Protein AF-A0A923YSR9-F1 (afdb_monomer)

Solvent-accessible surface area (backbone atoms only — not comparable to full-atom values): 3005 Å² total; per-residue (Å²): 142,59,64,67,61,51,50,53,48,50,50,50,51,53,50,51,45,47,45,27,39,76,72,64,73,44,66,85,66,55,72,68,60,51,53,52,51,50,50,51,44,55,49,52,43,68,76,37,74,90,107

Foldseek 3Di:
DPLVVVLVVLVVVLVVQCCCVVPVVHRPDDPVVSVVSVVVSVVSCVVCVVD

Sequence (51 aa):
MQILDTIQKLQNELNQHNYNYYVLDNATISDYDYDQKLQQLATLESAHPEF

Secondary structure (DSSP, 8-state):
--HHHHHHHHHHHHHHHHHHHHTSS--SS-HHHHHHHHHHHHHHHHH-TT-

pLDDT: mean 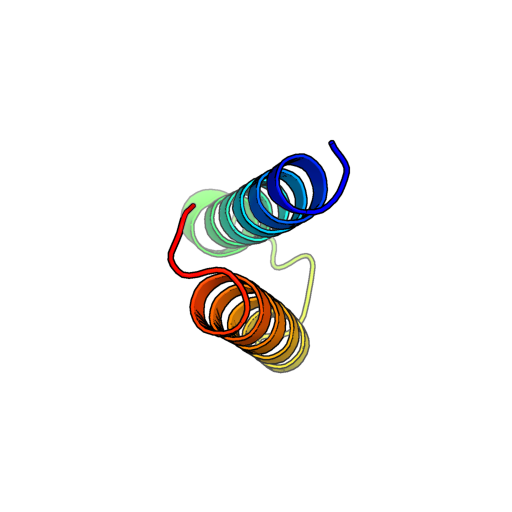90.07, std 7.02, range [54.88, 95.31]

Radius of gyration: 11.93 Å; Cα contacts (8 Å, |Δi|>4): 27; chains: 1; bounding box: 29×20×28 Å

Nearest PDB structures (foldseek):
  6kdu-assembly1_A  TM=8.829E-01  e=9.507E-03  Mycobacterium tuberculosis H37Rv
  6ksd-assembly1_A  TM=8.768E-01  e=8.331E-03  Mycobacterium tuberculosis H37Rv
  6lw8-assembly1_A  TM=8.799E-01  e=1.159E-02  Mycobacterium tuberculosis H37Rv
  6ksc-assembly1_A  TM=8.791E-01  e=1.159E-02  Mycobacterium tuberculosis H37Rv
  8jyd-assembly1_A  TM=8.735E-01  e=1.612E-02  Enterococcus faecalis V583

Mean predicted aligned error: 3.79 Å

Structure (mmCIF, N/CA/C/O backbone):
data_AF-A0A923YSR9-F1
#
_entry.id   AF-A0A923YSR9-F1
#
loop_
_atom_site.group_PDB
_atom_site.id
_atom_site.type_symbol
_atom_site.label_atom_id
_atom_site.label_alt_id
_atom_site.label_comp_id
_atom_site.label_asym_id
_atom_site.label_entity_id
_atom_site.label_seq_id
_atom_site.pdbx_PDB_ins_code
_atom_site.Cartn_x
_atom_site.Cartn_y
_atom_site.Cartn_z
_atom_site.occupancy
_atom_site.B_iso_or_equiv
_atom_site.auth_seq_id
_atom_site.auth_comp_id
_atom_site.auth_asym_id
_atom_site.auth_atom_id
_atom_site.pdbx_PDB_model_num
ATOM 1 N N . MET A 1 1 ? -12.461 13.927 10.139 1.00 54.88 1 MET A N 1
ATOM 2 C CA . MET A 1 1 ? -12.091 13.507 8.769 1.00 54.88 1 MET A CA 1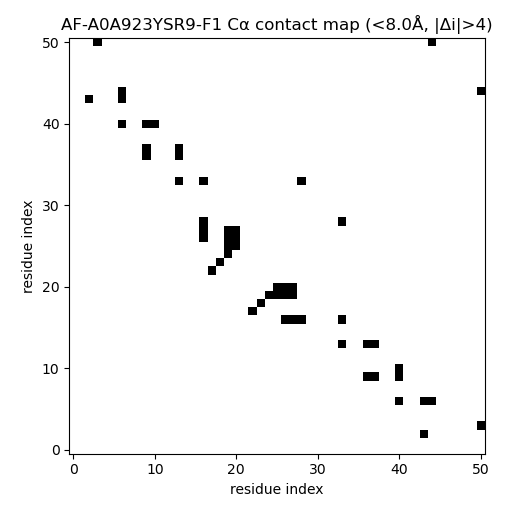
ATOM 3 C C . MET A 1 1 ? -10.583 13.268 8.710 1.00 54.88 1 MET A C 1
ATOM 5 O O . MET A 1 1 ? -9.861 14.183 8.354 1.00 54.88 1 MET A O 1
ATOM 9 N N . GLN A 1 2 ? -10.085 12.104 9.142 1.00 79.44 2 GLN A N 1
ATOM 10 C CA . GLN A 1 2 ? -8.636 11.799 9.088 1.00 79.44 2 GLN A CA 1
ATOM 11 C C . GLN A 1 2 ? -8.330 10.357 8.651 1.00 79.44 2 GLN A C 1
ATOM 13 O O . GLN A 1 2 ? -7.335 10.129 7.973 1.00 79.44 2 GLN A O 1
ATOM 18 N N . ILE A 1 3 ? -9.207 9.397 8.960 1.00 84.75 3 ILE A N 1
ATOM 19 C CA . ILE A 1 3 ? -9.027 7.992 8.571 1.00 84.75 3 ILE A CA 1
ATOM 20 C C . ILE A 1 3 ? -9.188 7.785 7.060 1.00 84.75 3 ILE A C 1
ATOM 22 O O . ILE A 1 3 ? -8.297 7.213 6.445 1.00 84.75 3 ILE A O 1
ATOM 26 N N . LEU A 1 4 ? -10.257 8.313 6.448 1.00 86.19 4 LEU A N 1
ATOM 27 C CA . LEU A 1 4 ? -10.480 8.193 5.000 1.00 86.19 4 LEU A CA 1
ATOM 28 C C . LEU A 1 4 ? -9.294 8.744 4.186 1.00 86.19 4 LEU A C 1
ATOM 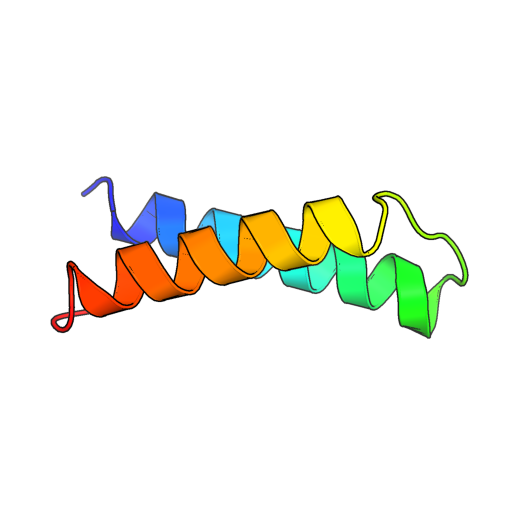30 O O . LEU A 1 4 ? -8.810 8.078 3.282 1.00 86.19 4 LEU A O 1
ATOM 34 N N . ASP A 1 5 ? -8.769 9.917 4.560 1.00 89.06 5 ASP A N 1
ATOM 35 C CA . ASP A 1 5 ? -7.584 10.517 3.921 1.00 89.06 5 ASP A CA 1
ATOM 36 C C . ASP A 1 5 ? -6.352 9.606 4.040 1.00 89.06 5 ASP A C 1
ATOM 38 O O . ASP A 1 5 ? -5.570 9.478 3.101 1.00 89.06 5 ASP A O 1
ATOM 42 N N . THR A 1 6 ? -6.208 8.919 5.174 1.00 89.56 6 THR A N 1
ATOM 43 C CA . THR A 1 6 ? -5.104 7.983 5.418 1.00 89.56 6 THR A CA 1
ATOM 44 C C . THR A 1 6 ? -5.235 6.725 4.558 1.00 89.56 6 THR A C 1
ATOM 46 O O . THR A 1 6 ? -4.260 6.321 3.925 1.00 89.56 6 THR A O 1
ATOM 49 N N . ILE A 1 7 ? -6.436 6.142 4.480 1.00 91.06 7 ILE A N 1
ATOM 50 C CA . ILE A 1 7 ? -6.751 4.987 3.621 1.00 91.06 7 ILE A CA 1
ATOM 51 C C . ILE A 1 7 ? -6.489 5.345 2.154 1.00 91.06 7 ILE A C 1
ATOM 53 O O . ILE A 1 7 ? -5.767 4.632 1.458 1.00 91.06 7 ILE A O 1
ATOM 57 N N . GLN A 1 8 ? -6.990 6.496 1.700 1.00 91.62 8 GLN A N 1
ATOM 58 C CA . GLN A 1 8 ? -6.798 6.964 0.327 1.00 91.62 8 GLN A CA 1
ATOM 59 C C . GLN A 1 8 ? -5.328 7.247 0.002 1.00 91.62 8 GLN A C 1
ATOM 61 O O . GLN A 1 8 ? -4.881 6.962 -1.111 1.00 91.62 8 GLN A O 1
ATOM 66 N N . LYS A 1 9 ? -4.553 7.789 0.949 1.0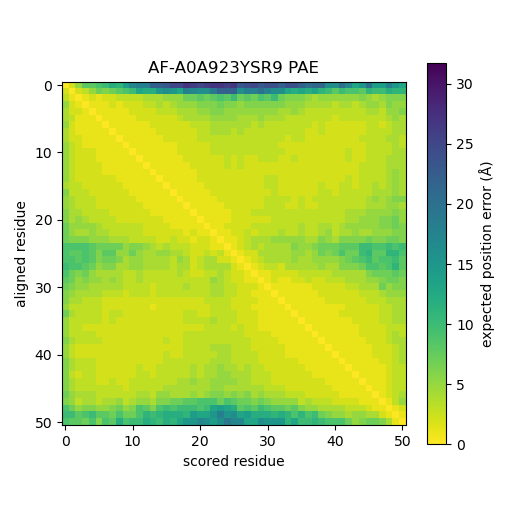0 92.56 9 LYS A N 1
ATOM 67 C CA . LYS A 1 9 ? -3.104 7.968 0.776 1.00 92.56 9 LYS A CA 1
ATOM 68 C C . LYS A 1 9 ? -2.383 6.635 0.642 1.00 92.56 9 LYS A C 1
ATOM 70 O O . LYS A 1 9 ? -1.632 6.472 -0.312 1.00 92.56 9 LYS A O 1
ATOM 75 N N . LEU A 1 10 ? -2.651 5.681 1.535 1.00 93.06 10 LEU A N 1
ATOM 76 C CA . LEU A 1 10 ? -2.068 4.337 1.473 1.00 93.06 10 LEU A CA 1
ATOM 77 C C . LEU A 1 10 ? -2.413 3.629 0.162 1.00 93.06 10 LEU A C 1
ATOM 79 O O . LEU A 1 10 ? -1.524 3.069 -0.473 1.00 93.06 10 LEU A O 1
ATOM 83 N N . GLN A 1 11 ? -3.666 3.710 -0.288 1.00 93.06 11 GLN A N 1
ATOM 84 C CA . GLN A 1 11 ? -4.072 3.158 -1.580 1.00 93.06 11 GLN A CA 1
ATOM 85 C C . GLN A 1 11 ? -3.333 3.812 -2.749 1.00 93.06 11 GLN A C 1
ATOM 87 O O . GLN A 1 11 ? -2.848 3.108 -3.631 1.00 93.06 11 GLN A O 1
ATOM 92 N N . ASN A 1 12 ? -3.230 5.144 -2.781 1.00 94.38 12 ASN A N 1
ATOM 93 C CA . ASN A 1 12 ? -2.493 5.829 -3.845 1.00 94.38 12 ASN A CA 1
ATOM 94 C C . ASN A 1 12 ? -1.012 5.448 -3.844 1.00 94.38 12 ASN A C 1
ATOM 96 O O . ASN A 1 12 ? -0.446 5.200 -4.904 1.00 94.38 12 ASN A O 1
ATOM 100 N N . GLU A 1 13 ? -0.402 5.355 -2.667 1.00 93.81 13 GLU A N 1
ATOM 101 C CA . GLU A 1 13 ? 1.004 4.993 -2.520 1.00 93.81 13 GLU A CA 1
ATOM 102 C C . GLU A 1 13 ? 1.263 3.554 -3.000 1.00 93.81 13 GLU A C 1
ATOM 104 O O . GLU A 1 13 ? 2.141 3.329 -3.832 1.00 93.81 13 GLU A O 1
ATOM 109 N N . LEU A 1 14 ? 0.430 2.591 -2.587 1.00 94.06 14 LEU A N 1
ATOM 110 C CA . LEU A 1 14 ? 0.487 1.204 -3.067 1.00 94.06 14 LEU A CA 1
ATOM 111 C C . LEU A 1 14 ? 0.276 1.112 -4.588 1.00 94.06 14 LEU A C 1
ATOM 113 O O . LEU A 1 14 ? 1.002 0.391 -5.270 1.00 94.06 14 LEU A O 1
ATOM 117 N N . ASN A 1 15 ? -0.671 1.871 -5.146 1.00 94.31 15 ASN A N 1
ATOM 118 C CA . ASN A 1 15 ? -0.905 1.911 -6.592 1.00 94.31 15 ASN A CA 1
ATOM 119 C C . ASN A 1 15 ? 0.281 2.507 -7.359 1.00 94.31 15 ASN A C 1
ATOM 121 O O . ASN A 1 15 ? 0.665 1.977 -8.401 1.00 94.31 15 ASN A O 1
ATOM 125 N N . GLN A 1 16 ? 0.886 3.575 -6.839 1.00 94.00 16 GLN A N 1
ATOM 126 C CA . GLN A 1 16 ? 2.088 4.173 -7.413 1.00 94.00 16 GLN A CA 1
ATOM 127 C C . GLN A 1 16 ? 3.244 3.166 -7.407 1.00 94.00 16 GLN A C 1
ATOM 129 O O . GLN A 1 16 ? 3.935 3.016 -8.413 1.00 94.00 16 GLN A O 1
ATOM 134 N N . HIS A 1 17 ? 3.426 2.438 -6.304 1.00 92.50 17 HIS A N 1
ATOM 135 C CA . HIS A 1 17 ? 4.439 1.393 -6.203 1.00 92.50 17 HIS A CA 1
ATOM 136 C C . HIS A 1 17 ? 4.188 0.248 -7.183 1.00 92.50 17 HIS A C 1
ATOM 138 O O . HIS A 1 17 ? 5.118 -0.141 -7.883 1.00 92.50 17 HIS A O 1
ATOM 144 N N . ASN A 1 18 ? 2.945 -0.224 -7.315 1.00 92.19 18 ASN A N 1
ATOM 145 C CA . ASN A 1 18 ? 2.584 -1.226 -8.318 1.00 92.19 18 ASN A CA 1
ATOM 146 C C . ASN A 1 18 ? 2.868 -0.736 -9.736 1.00 92.19 18 ASN A C 1
ATOM 148 O O . ASN A 1 18 ? 3.445 -1.470 -10.531 1.00 92.19 18 ASN A O 1
ATOM 152 N N . TYR A 1 19 ? 2.496 0.501 -10.063 1.00 93.75 19 TYR A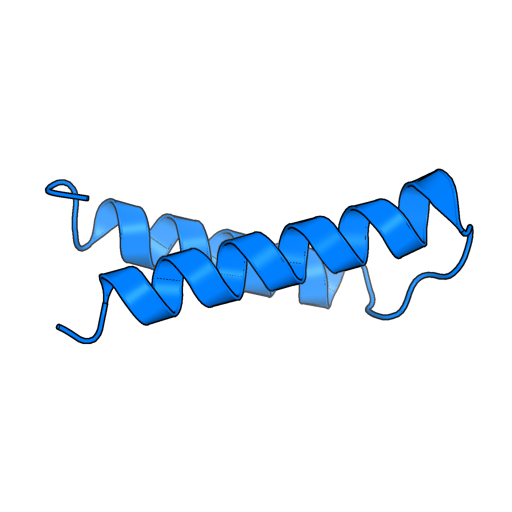 N 1
ATOM 153 C CA . TYR A 1 19 ? 2.785 1.066 -11.377 1.00 93.75 19 TYR A CA 1
ATOM 154 C C . TYR A 1 19 ? 4.294 1.117 -11.635 1.00 93.75 19 TYR A C 1
ATOM 156 O O . TYR A 1 19 ? 4.766 0.668 -12.677 1.00 93.75 19 TYR A O 1
ATOM 164 N N . ASN A 1 20 ? 5.073 1.594 -10.666 1.00 93.12 20 ASN A N 1
ATOM 165 C CA . ASN A 1 20 ? 6.522 1.650 -10.800 1.00 93.12 20 ASN A CA 1
ATOM 166 C C . ASN A 1 20 ? 7.139 0.247 -10.942 1.00 93.12 20 ASN A C 1
ATOM 168 O O . ASN A 1 20 ? 8.009 0.056 -11.784 1.00 93.12 20 ASN A O 1
ATOM 172 N N . TYR A 1 21 ? 6.658 -0.739 -10.182 1.00 93.06 21 TYR A N 1
ATOM 173 C CA . TYR A 1 21 ? 7.143 -2.120 -10.214 1.00 93.06 21 TYR A CA 1
ATOM 174 C C . TYR A 1 21 ? 6.777 -2.839 -11.521 1.00 93.06 21 TYR A C 1
ATOM 176 O O . TYR A 1 21 ? 7.651 -3.361 -12.203 1.00 93.06 21 TYR A O 1
ATOM 184 N N . TYR A 1 22 ? 5.496 -2.836 -11.899 1.00 91.94 22 TYR A N 1
ATOM 185 C CA . TYR A 1 22 ? 4.989 -3.618 -13.031 1.00 91.94 22 TYR A CA 1
ATOM 186 C C . TYR A 1 22 ? 5.089 -2.904 -14.383 1.00 91.94 22 TYR A C 1
ATOM 188 O O . TYR A 1 22 ? 5.158 -3.575 -15.411 1.00 91.94 22 TYR A O 1
ATOM 196 N N . VAL A 1 23 ? 5.043 -1.567 -14.415 1.00 93.88 23 VAL A N 1
ATOM 197 C CA . VAL A 1 23 ? 5.024 -0.791 -15.671 1.00 93.88 23 VAL A CA 1
ATOM 198 C C . VAL A 1 23 ? 6.377 -0.161 -15.964 1.00 93.88 23 VAL A C 1
ATOM 200 O O . VAL A 1 23 ? 6.819 -0.181 -17.110 1.00 93.88 23 VAL A O 1
ATOM 203 N N . LEU A 1 24 ? 7.032 0.409 -14.950 1.00 94.12 24 LEU A N 1
ATOM 204 C CA . LEU A 1 24 ? 8.303 1.117 -15.136 1.00 94.12 24 LEU A CA 1
ATOM 205 C C . LEU A 1 24 ? 9.541 0.250 -14.876 1.00 94.12 24 LEU A C 1
ATOM 207 O O . LEU A 1 24 ? 10.646 0.750 -15.076 1.00 94.12 24 LEU A O 1
ATOM 211 N N . ASP A 1 25 ? 9.373 -1.000 -14.424 1.00 91.62 25 ASP A N 1
ATOM 212 C CA . ASP A 1 25 ? 10.466 -1.880 -13.968 1.00 91.62 25 ASP A CA 1
ATOM 213 C C . ASP A 1 25 ? 11.385 -1.173 -12.946 1.00 91.62 25 ASP A C 1
ATOM 215 O O . ASP A 1 25 ? 12.606 -1.320 -12.915 1.00 91.62 25 ASP A O 1
ATOM 219 N N . ASN A 1 26 ? 10.788 -0.310 -12.121 1.00 91.06 26 ASN A N 1
ATOM 220 C CA . ASN A 1 26 ? 11.484 0.576 -11.201 1.00 91.06 26 ASN A CA 1
ATOM 221 C C . ASN A 1 26 ? 10.910 0.435 -9.793 1.00 91.06 26 ASN A C 1
ATOM 223 O O . ASN A 1 26 ? 10.204 1.308 -9.294 1.00 91.06 26 ASN A O 1
ATOM 227 N N . ALA A 1 27 ? 11.203 -0.686 -9.138 1.00 88.75 27 ALA A N 1
ATOM 228 C CA . ALA A 1 27 ? 10.796 -0.905 -7.756 1.00 88.75 27 ALA A CA 1
ATOM 229 C C . ALA A 1 27 ? 11.356 0.203 -6.842 1.00 88.75 27 ALA A C 1
AT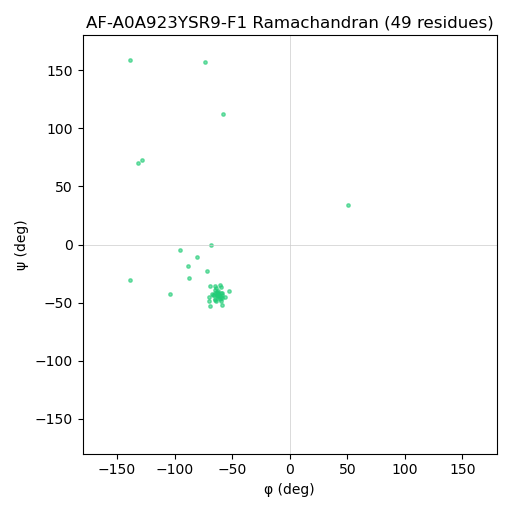OM 231 O O . ALA A 1 27 ? 12.563 0.314 -6.634 1.00 88.75 27 ALA A O 1
ATOM 232 N N . THR A 1 28 ? 10.472 1.041 -6.294 1.00 89.25 28 THR A N 1
ATOM 233 C CA . THR A 1 28 ? 10.852 2.140 -5.387 1.00 89.25 28 THR A CA 1
ATOM 234 C C . THR A 1 28 ? 10.914 1.710 -3.921 1.00 89.25 28 THR A C 1
ATOM 236 O O . THR A 1 28 ? 11.488 2.422 -3.102 1.00 89.25 28 THR A O 1
ATOM 239 N N . ILE A 1 29 ? 10.285 0.581 -3.587 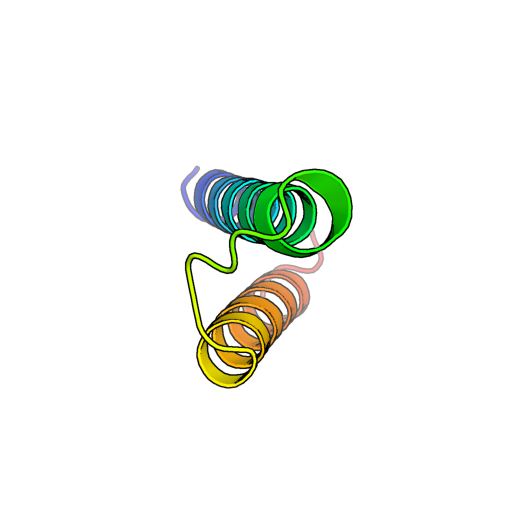1.00 91.06 29 ILE A N 1
ATOM 240 C CA . ILE A 1 29 ? 10.286 -0.047 -2.261 1.00 91.06 29 ILE A CA 1
ATOM 241 C C . ILE A 1 29 ? 10.437 -1.563 -2.424 1.00 91.06 29 ILE A C 1
ATOM 243 O O . ILE A 1 29 ? 10.137 -2.098 -3.492 1.00 91.06 29 ILE A O 1
ATOM 247 N N . SER A 1 30 ? 10.894 -2.244 -1.375 1.00 92.25 30 SER A N 1
ATOM 248 C CA . SER A 1 30 ? 10.996 -3.708 -1.353 1.00 92.25 30 SER A CA 1
ATOM 249 C C . SER A 1 30 ? 9.615 -4.357 -1.227 1.00 92.25 30 SER A C 1
ATOM 251 O O . SER A 1 30 ? 8.710 -3.753 -0.646 1.00 92.25 30 SER A O 1
ATOM 253 N N . ASP A 1 31 ? 9.474 -5.615 -1.655 1.00 88.81 31 ASP A N 1
ATOM 254 C CA . ASP A 1 31 ? 8.243 -6.398 -1.456 1.00 88.81 31 ASP A CA 1
ATOM 255 C C . ASP A 1 31 ? 7.804 -6.413 0.019 1.00 88.81 31 ASP A C 1
ATOM 257 O O . ASP A 1 31 ? 6.639 -6.191 0.322 1.00 88.81 31 ASP A O 1
ATOM 261 N N . TYR A 1 32 ? 8.756 -6.526 0.954 1.00 93.00 32 TYR A N 1
ATOM 262 C CA . TYR A 1 32 ? 8.474 -6.457 2.392 1.00 93.00 32 TYR A CA 1
ATOM 263 C C . TYR A 1 32 ? 7.816 -5.133 2.820 1.00 93.00 32 TYR A C 1
ATOM 265 O O . TYR A 1 32 ? 6.834 -5.138 3.561 1.00 93.00 32 TYR A O 1
ATOM 273 N N . ASP A 1 33 ? 8.337 -3.991 2.362 1.00 93.31 33 ASP A N 1
ATOM 274 C CA . ASP A 1 33 ? 7.759 -2.677 2.667 1.00 93.31 33 ASP A CA 1
ATOM 275 C C . ASP A 1 33 ? 6.361 -2.530 2.057 1.00 93.31 33 ASP A C 1
ATOM 277 O O . ASP A 1 33 ? 5.472 -1.927 2.666 1.00 93.31 33 ASP A O 1
ATOM 281 N N . TYR A 1 34 ? 6.156 -3.098 0.868 1.00 93.00 34 TYR A N 1
ATOM 282 C CA . TYR A 1 34 ? 4.856 -3.121 0.209 1.00 93.00 34 TYR A CA 1
ATOM 283 C C . TYR A 1 34 ? 3.848 -3.960 1.008 1.00 93.00 34 TYR A C 1
ATOM 285 O O . TYR A 1 34 ? 2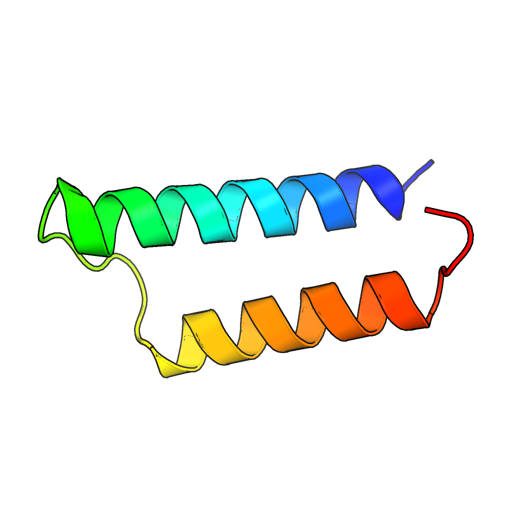.758 -3.472 1.316 1.00 93.00 34 TYR A O 1
ATOM 293 N N . ASP A 1 35 ? 4.229 -5.167 1.434 1.00 94.19 35 ASP A N 1
ATOM 294 C CA . ASP A 1 35 ? 3.407 -6.043 2.279 1.00 94.19 35 ASP A CA 1
ATOM 295 C C . ASP A 1 35 ? 3.041 -5.381 3.615 1.00 94.19 35 ASP A C 1
ATOM 297 O O . ASP A 1 35 ? 1.893 -5.457 4.058 1.00 94.19 35 ASP A O 1
ATOM 301 N N . GLN A 1 36 ? 3.984 -4.679 4.253 1.00 95.31 36 GLN A N 1
ATOM 302 C CA . GLN A 1 36 ? 3.715 -3.937 5.490 1.00 95.31 36 GLN A CA 1
ATOM 303 C C . GLN A 1 36 ? 2.680 -2.822 5.278 1.00 95.31 36 GLN A C 1
ATOM 305 O O . GLN A 1 36 ? 1.746 -2.678 6.071 1.00 95.31 36 GLN A O 1
ATOM 310 N N . LYS A 1 37 ? 2.799 -2.053 4.189 1.00 93.69 37 LYS A N 1
ATOM 311 C CA . LYS A 1 37 ? 1.819 -1.011 3.834 1.00 93.69 37 LYS A CA 1
ATOM 312 C C . LYS A 1 37 ? 0.448 -1.609 3.514 1.00 93.69 37 LYS A C 1
ATOM 314 O O . LYS A 1 37 ? -0.568 -1.050 3.929 1.00 93.69 37 LYS A O 1
ATOM 319 N N . LEU A 1 38 ? 0.415 -2.754 2.835 1.00 94.19 38 LEU A N 1
ATOM 320 C CA . LEU A 1 38 ? -0.817 -3.471 2.513 1.00 94.19 38 LEU A CA 1
ATOM 321 C C . LEU A 1 38 ? -1.515 -3.993 3.778 1.00 94.19 38 LEU A C 1
ATOM 323 O O . LEU A 1 38 ? -2.722 -3.814 3.932 1.00 94.19 38 LEU A O 1
ATOM 327 N N . GLN A 1 39 ? -0.762 -4.562 4.724 1.00 95.19 39 GLN A N 1
ATOM 328 C CA . GLN A 1 39 ? -1.301 -4.965 6.027 1.00 95.19 39 GLN A CA 1
ATOM 329 C C . GLN A 1 39 ? -1.837 -3.775 6.826 1.00 95.19 39 GLN A C 1
ATOM 331 O O . GLN A 1 39 ? -2.886 -3.883 7.466 1.00 95.19 39 GLN A O 1
ATOM 336 N N . GLN A 1 40 ? -1.147 -2.633 6.784 1.00 93.56 40 GLN A N 1
ATOM 337 C CA . GLN A 1 40 ? -1.609 -1.417 7.448 1.00 93.56 40 GLN A CA 1
ATOM 338 C C . GLN A 1 40 ? -2.932 -0.922 6.853 1.00 93.56 40 GLN A C 1
ATOM 340 O O . GLN A 1 40 ? -3.842 -0.579 7.607 1.00 93.56 40 GLN A O 1
ATOM 345 N N . LEU A 1 41 ? -3.064 -0.934 5.522 1.00 93.50 41 LEU A N 1
ATOM 346 C CA . LEU A 1 41 ? -4.314 -0.601 4.840 1.00 93.50 41 LEU A CA 1
ATOM 347 C C . LEU A 1 41 ? -5.450 -1.537 5.282 1.00 93.50 41 LEU A C 1
ATOM 349 O O . LEU A 1 41 ? -6.464 -1.057 5.780 1.00 93.50 41 LEU A O 1
ATOM 353 N N . ALA A 1 42 ? -5.235 -2.853 5.222 1.00 92.25 42 ALA A N 1
ATOM 354 C CA . ALA A 1 42 ? -6.237 -3.845 5.620 1.00 92.25 42 ALA A CA 1
ATOM 355 C C . ALA A 1 42 ? -6.646 -3.728 7.102 1.00 92.25 42 ALA A C 1
ATOM 357 O O . ALA A 1 42 ? -7.805 -3.950 7.463 1.00 92.25 42 ALA A O 1
ATOM 358 N N . THR A 1 43 ? -5.701 -3.359 7.972 1.00 93.56 43 THR A N 1
ATOM 359 C CA . THR A 1 43 ? -5.966 -3.112 9.396 1.00 93.56 43 THR A CA 1
ATOM 360 C C . THR A 1 43 ? -6.844 -1.878 9.584 1.00 93.56 43 THR A C 1
ATOM 362 O O . THR A 1 43 ? -7.776 -1.914 10.384 1.00 93.56 43 THR A O 1
ATOM 365 N N . LEU A 1 44 ? -6.576 -0.800 8.842 1.00 91.00 44 LEU A N 1
ATOM 366 C CA . LEU A 1 44 ? -7.383 0.421 8.887 1.00 91.00 44 LEU A CA 1
ATOM 367 C C . LEU A 1 44 ? -8.795 0.186 8.340 1.00 91.00 44 LEU A C 1
ATOM 369 O O . LEU A 1 44 ? -9.756 0.618 8.971 1.00 91.00 44 LEU A O 1
ATOM 373 N N . GLU A 1 45 ? -8.928 -0.539 7.230 1.00 89.31 45 GLU A N 1
ATOM 374 C CA . GLU A 1 45 ? -10.228 -0.917 6.656 1.00 89.31 45 GLU A CA 1
ATOM 375 C C . GLU A 1 45 ? -11.020 -1.821 7.616 1.00 89.31 45 GLU A C 1
ATOM 377 O O . GLU A 1 45 ? -12.205 -1.602 7.850 1.00 89.31 45 GLU A O 1
ATOM 382 N N . SER A 1 46 ? -10.360 -2.783 8.271 1.00 90.19 46 SER A N 1
ATOM 383 C CA . SER A 1 46 ? -11.012 -3.651 9.266 1.00 90.19 46 SER A CA 1
ATOM 384 C C . SER A 1 46 ? -11.409 -2.909 10.545 1.00 90.19 46 SER A C 1
ATOM 386 O O . SER A 1 46 ? -12.432 -3.227 11.151 1.00 90.19 46 SER A O 1
ATOM 388 N N . ALA A 1 47 ? -10.602 -1.939 10.981 1.00 90.19 47 ALA A N 1
ATOM 389 C CA . ALA A 1 47 ? -10.904 -1.105 12.143 1.00 90.19 47 ALA A CA 1
ATOM 390 C C . ALA A 1 47 ? -12.033 -0.101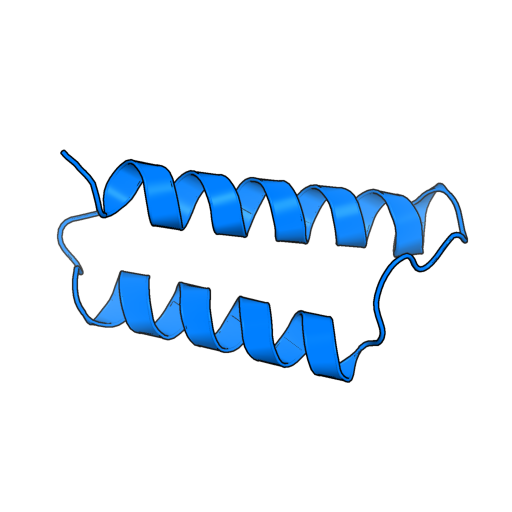 11.863 1.00 90.19 47 ALA A C 1
ATOM 392 O O . ALA A 1 47 ? -12.699 0.347 12.798 1.00 90.19 47 ALA A O 1
ATOM 393 N N . HIS A 1 48 ? -12.260 0.233 10.590 1.00 87.56 48 HIS A N 1
ATOM 394 C CA . HIS A 1 48 ? -13.273 1.183 10.152 1.00 87.56 48 HIS A CA 1
ATOM 395 C C . HIS A 1 48 ? -14.112 0.623 8.990 1.00 87.56 48 HIS A C 1
ATOM 397 O O . HIS A 1 48 ? -14.047 1.151 7.883 1.00 87.56 48 HIS A O 1
ATOM 403 N N . PRO A 1 49 ? -14.963 -0.388 9.243 1.00 80.81 49 PRO A N 1
ATOM 404 C CA . PRO A 1 49 ? -15.784 -1.042 8.214 1.00 80.81 49 PRO A CA 1
ATOM 405 C C . PRO A 1 49 ? -16.890 -0.143 7.626 1.00 80.81 49 PRO A C 1
ATOM 407 O O . PRO A 1 49 ? -17.689 -0.589 6.809 1.00 80.81 49 PRO A O 1
ATOM 410 N N . GLU A 1 50 ? -16.994 1.101 8.100 1.00 80.06 50 GLU A N 1
ATOM 411 C CA . GLU A 1 50 ? -17.888 2.140 7.582 1.00 80.06 50 GLU A CA 1
ATOM 412 C C . GLU A 1 50 ? -17.345 2.842 6.323 1.00 80.06 50 GLU A C 1
ATOM 414 O O . GLU A 1 50 ? -18.089 3.604 5.700 1.00 80.06 50 GLU A O 1
ATOM 419 N N . PHE A 1 51 ? -16.075 2.601 5.973 1.00 66.50 51 PHE A N 1
ATOM 420 C CA . PHE A 1 51 ? -15.402 3.144 4.791 1.00 66.50 51 PHE A CA 1
ATOM 421 C C . PHE A 1 51 ? -15.185 2.090 3.707 1.00 66.50 51 PHE A C 1
ATOM 423 O O . PHE A 1 51 ? -14.989 0.905 4.054 1.00 66.50 51 PHE A O 1
#